Protein AF-A0A840Q2A0-F1 (afdb_monomer_lite)

Secondary structure (DSSP, 8-state):
--HHHHHHHHHHTS-HHHHHHHHHHHHHHHHHHHHH--HHHHHHHHHHHHHHHHTSPP----

Organism: Ureibacillus thermosphaericus (NCBI:txid51173)

pLDDT: mean 83.24, std 10.55, range [40.09, 92.88]

Sequence (62 aa):
MNRIQIVKQKIQYLDEAEAKSILLLIYAKLDSAIHYGDEELIKETATEIFDMYENLPHKMLN

Foldseek 3Di:
DDLVVLLVVQLVPDDPVRNVVLVVVLCVLQVCCVVPHDPVSNVVSVVVSSVVSNPPDRPDDD

Radius of gyration: 13.05 Å; chains: 1; bounding box: 26×18×38 Å

Structure (mmCIF, N/CA/C/O backbone):
data_AF-A0A840Q2A0-F1
#
_entry.id   AF-A0A840Q2A0-F1
#
loop_
_atom_site.group_PDB
_atom_site.id
_atom_site.type_symbol
_atom_site.label_atom_id
_atom_site.label_alt_id
_atom_site.label_comp_id
_atom_site.label_asym_id
_atom_site.label_entity_id
_atom_site.label_seq_id
_atom_site.pdbx_PDB_ins_code
_atom_site.Cartn_x
_atom_site.Cartn_y
_atom_site.Cartn_z
_atom_site.occupancy
_atom_site.B_iso_or_equiv
_atom_site.auth_seq_id
_atom_site.auth_comp_id
_a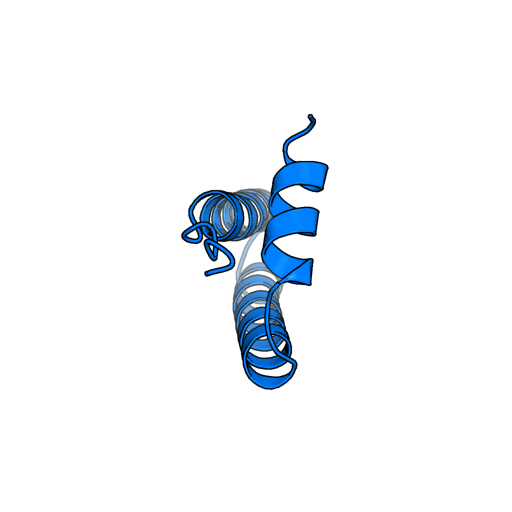tom_site.auth_asym_id
_atom_site.auth_atom_id
_atom_site.pdbx_PDB_model_num
ATOM 1 N N . MET A 1 1 ? 8.114 9.434 15.085 1.00 60.38 1 MET A N 1
ATOM 2 C CA . MET A 1 1 ? 7.663 8.094 14.651 1.00 60.38 1 MET A CA 1
ATOM 3 C C . MET A 1 1 ? 7.915 8.012 13.155 1.00 60.38 1 MET A C 1
ATOM 5 O O . MET A 1 1 ? 7.570 8.973 12.479 1.00 60.38 1 MET A O 1
ATOM 9 N N . ASN A 1 2 ? 8.607 6.989 12.644 1.00 83.06 2 ASN A N 1
ATOM 10 C CA . ASN A 1 2 ? 8.862 6.922 11.197 1.00 83.06 2 ASN A CA 1
ATOM 11 C C . ASN A 1 2 ? 7.570 6.550 10.445 1.00 83.06 2 ASN A C 1
ATOM 13 O O . ASN A 1 2 ? 6.634 6.015 11.045 1.00 83.06 2 ASN A O 1
ATOM 17 N N . ARG A 1 3 ? 7.512 6.832 9.139 1.00 79.00 3 ARG A N 1
ATOM 18 C CA . ARG A 1 3 ? 6.306 6.581 8.335 1.00 79.00 3 ARG A CA 1
ATOM 19 C C . ARG A 1 3 ? 5.849 5.114 8.434 1.00 79.00 3 ARG A C 1
ATOM 21 O O . ARG A 1 3 ? 4.661 4.841 8.577 1.00 79.00 3 ARG A O 1
ATOM 28 N N . I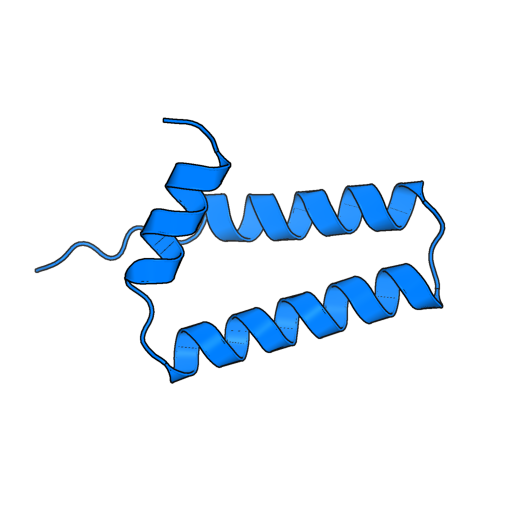LE A 1 4 ? 6.793 4.167 8.445 1.00 80.94 4 ILE A N 1
ATOM 29 C CA . ILE A 1 4 ? 6.518 2.721 8.564 1.00 80.94 4 ILE A CA 1
ATOM 30 C C . ILE A 1 4 ? 5.779 2.394 9.872 1.00 80.94 4 ILE A C 1
ATOM 32 O O . ILE A 1 4 ? 4.850 1.591 9.879 1.00 80.94 4 ILE A O 1
ATOM 36 N N . GLN A 1 5 ? 6.155 3.021 10.987 1.00 82.88 5 GLN A N 1
ATOM 37 C CA . GLN A 1 5 ? 5.512 2.820 12.286 1.00 82.88 5 GLN A CA 1
ATOM 38 C C . GLN A 1 5 ? 4.074 3.358 12.316 1.00 82.88 5 GLN A C 1
ATOM 40 O O . GLN A 1 5 ? 3.220 2.731 12.937 1.00 82.88 5 GLN A O 1
ATOM 45 N N . ILE A 1 6 ? 3.795 4.473 11.630 1.00 82.12 6 ILE A N 1
ATOM 46 C CA . ILE A 1 6 ? 2.437 5.035 11.502 1.00 82.12 6 ILE A CA 1
ATOM 47 C C . ILE A 1 6 ? 1.534 4.063 10.742 1.00 82.12 6 ILE A C 1
ATOM 49 O O . ILE A 1 6 ? 0.466 3.694 11.232 1.00 82.12 6 ILE A O 1
ATOM 53 N N . VAL A 1 7 ? 1.993 3.598 9.579 1.00 81.25 7 VAL A N 1
ATOM 54 C CA . VAL A 1 7 ? 1.270 2.613 8.763 1.00 81.25 7 VAL A CA 1
ATOM 55 C C . VAL A 1 7 ? 1.049 1.317 9.545 1.00 81.25 7 VAL A C 1
ATOM 57 O O . VAL A 1 7 ? -0.071 0.811 9.600 1.00 81.25 7 VAL A O 1
ATOM 60 N N . LYS A 1 8 ? 2.084 0.823 10.239 1.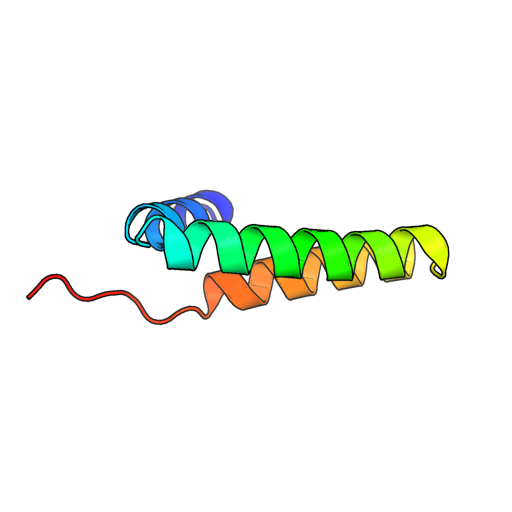00 82.75 8 LYS A N 1
ATOM 61 C CA . LYS A 1 8 ? 1.989 -0.377 11.079 1.00 82.75 8 LYS A CA 1
ATOM 62 C C . LYS A 1 8 ? 0.910 -0.246 12.155 1.00 82.75 8 LYS A C 1
ATOM 64 O O . LYS A 1 8 ? 0.122 -1.171 12.314 1.00 82.75 8 LYS A O 1
ATOM 69 N N . GLN A 1 9 ? 0.855 0.879 12.869 1.00 83.62 9 GLN A N 1
ATOM 70 C CA . GLN A 1 9 ? -0.176 1.098 13.887 1.00 83.62 9 GLN A CA 1
ATOM 71 C C . GLN A 1 9 ? -1.580 1.100 13.282 1.00 83.62 9 GLN A C 1
ATOM 73 O O . GLN A 1 9 ? -2.469 0.469 13.836 1.00 83.62 9 GLN A O 1
ATOM 78 N N . LYS A 1 10 ? -1.786 1.746 12.128 1.00 81.31 10 LYS A N 1
ATOM 79 C CA . LYS A 1 10 ? -3.099 1.774 11.461 1.00 81.31 10 LYS A CA 1
ATOM 80 C C . LYS A 1 10 ? -3.575 0.380 11.054 1.00 81.31 10 LYS A C 1
ATOM 82 O O . LYS A 1 10 ? -4.731 0.047 11.290 1.00 81.31 10 LYS A O 1
ATOM 87 N N . ILE A 1 11 ? -2.676 -0.444 10.515 1.00 81.00 11 ILE A N 1
ATOM 88 C CA . ILE A 1 11 ? -2.984 -1.826 10.121 1.00 81.00 11 ILE A CA 1
ATOM 89 C C . ILE A 1 11 ? -3.326 -2.694 11.338 1.00 81.00 11 ILE A C 1
ATOM 91 O O . ILE A 1 11 ? -4.211 -3.537 11.251 1.00 81.00 11 ILE A O 1
ATOM 95 N N . GLN A 1 12 ? -2.668 -2.481 12.483 1.00 83.56 12 GLN A N 1
ATOM 96 C CA . GLN A 1 12 ? -2.920 -3.252 13.709 1.00 83.56 12 GLN A CA 1
ATOM 97 C C . GLN A 1 12 ? -4.340 -3.085 14.275 1.00 83.56 12 GLN A C 1
ATOM 99 O O . GLN A 1 12 ? -4.762 -3.925 15.064 1.00 83.56 12 GLN A O 1
ATOM 104 N N . TYR A 1 13 ? -5.068 -2.035 13.884 1.00 83.81 13 TYR A N 1
ATOM 105 C CA . TYR A 1 13 ? -6.458 -1.801 14.296 1.00 83.81 13 TYR A CA 1
ATOM 106 C C . TYR A 1 13 ? -7.496 -2.296 13.277 1.00 83.81 13 TYR A C 1
ATOM 108 O O . TYR A 1 13 ? -8.700 -2.108 13.478 1.00 83.81 13 TYR A O 1
ATOM 116 N N . LEU A 1 14 ? -7.059 -2.892 12.168 1.00 84.44 14 LEU A N 1
ATOM 117 C CA . LEU A 1 14 ? -7.962 -3.513 11.207 1.00 84.44 14 LEU A CA 1
ATOM 118 C C . LEU A 1 14 ? -8.444 -4.863 11.735 1.00 84.44 14 LEU A C 1
ATOM 120 O O . LEU A 1 14 ? -7.685 -5.597 12.371 1.00 84.44 14 LEU A O 1
ATOM 124 N N . ASP A 1 15 ? -9.699 -5.196 11.454 1.00 89.06 15 ASP A N 1
ATOM 125 C CA . ASP A 1 15 ? -10.169 -6.563 11.624 1.00 89.06 15 ASP A CA 1
ATOM 126 C C . ASP A 1 15 ? -9.573 -7.484 10.545 1.00 89.06 15 ASP A C 1
ATOM 128 O O . ASP A 1 15 ? -8.919 -7.056 9.588 1.00 89.06 15 ASP A O 1
ATOM 132 N N . GLU A 1 16 ? -9.761 -8.791 10.718 1.00 86.88 16 GLU A N 1
ATOM 133 C CA . GLU A 1 16 ? -9.170 -9.787 9.827 1.00 86.88 16 GLU A CA 1
ATOM 134 C C . GLU A 1 16 ? -9.659 -9.652 8.373 1.00 86.88 16 GLU A C 1
ATOM 136 O O . GLU A 1 16 ? -8.881 -9.868 7.439 1.00 86.88 16 GLU A O 1
ATOM 141 N N . ALA A 1 17 ? -10.928 -9.291 8.159 1.00 89.00 17 ALA A N 1
ATOM 142 C CA . ALA A 1 17 ? -11.502 -9.155 6.824 1.00 89.00 17 ALA A CA 1
ATOM 143 C C . ALA A 1 17 ? -10.972 -7.899 6.117 1.00 89.00 17 ALA A C 1
ATOM 145 O O . ALA A 1 17 ? -10.589 -7.961 4.943 1.00 89.00 17 ALA A O 1
ATOM 146 N N . GLU A 1 18 ? -10.883 -6.783 6.838 1.00 86.38 18 GLU A N 1
ATOM 147 C CA . GLU A 1 18 ? -10.271 -5.540 6.373 1.00 86.38 18 GLU A CA 1
ATOM 148 C C . GLU A 1 18 ? -8.792 -5.756 6.017 1.00 86.38 18 GLU A C 1
ATOM 150 O O . GLU A 1 18 ? -8.359 -5.404 4.917 1.00 86.38 18 GLU A O 1
ATOM 155 N N . ALA A 1 19 ? -8.022 -6.405 6.897 1.00 85.50 19 ALA A N 1
ATOM 156 C CA . ALA A 1 19 ? -6.604 -6.671 6.671 1.00 85.50 19 ALA A CA 1
ATOM 157 C C . ALA A 1 19 ? -6.369 -7.555 5.432 1.00 85.50 19 ALA A C 1
ATOM 159 O O . ALA A 1 19 ? -5.510 -7.244 4.602 1.00 85.50 19 ALA A O 1
ATOM 160 N N . LYS A 1 20 ? -7.161 -8.625 5.267 1.00 86.62 20 LYS A N 1
ATOM 161 C CA . LYS A 1 20 ? -7.100 -9.504 4.086 1.00 86.62 20 LYS A CA 1
ATOM 162 C C . LYS A 1 20 ? -7.454 -8.767 2.798 1.00 86.62 20 LYS A C 1
ATOM 164 O O . LYS A 1 20 ? -6.777 -8.951 1.788 1.00 86.62 20 LYS A O 1
ATOM 169 N N . SER A 1 21 ? -8.484 -7.923 2.837 1.00 86.31 21 SER A N 1
ATOM 170 C CA . SER A 1 21 ? -8.920 -7.149 1.670 1.00 86.31 21 SER A CA 1
ATOM 171 C C . SER A 1 21 ? -7.833 -6.182 1.209 1.00 86.31 21 SER A C 1
ATOM 173 O O . SER A 1 21 ? -7.533 -6.107 0.019 1.00 86.31 21 SER A O 1
ATOM 175 N N . ILE A 1 22 ? -7.180 -5.491 2.146 1.00 84.56 22 ILE A N 1
ATOM 176 C CA . ILE A 1 22 ? -6.088 -4.578 1.806 1.00 84.56 22 ILE A CA 1
ATOM 177 C C . ILE A 1 22 ? -4.870 -5.336 1.265 1.00 84.56 22 ILE A C 1
ATOM 179 O O . ILE A 1 22 ? -4.278 -4.902 0.276 1.00 84.56 22 ILE A O 1
ATOM 183 N N . LEU A 1 23 ? -4.511 -6.480 1.858 1.00 86.62 23 LEU A N 1
ATOM 184 C CA . LEU A 1 23 ? -3.408 -7.302 1.353 1.00 86.62 23 LEU A CA 1
ATOM 185 C C . LEU A 1 23 ? -3.649 -7.735 -0.102 1.00 86.62 23 LEU A C 1
ATOM 187 O O . LEU A 1 23 ? -2.730 -7.683 -0.919 1.00 86.62 23 LEU A O 1
ATOM 191 N N . LEU A 1 24 ? -4.888 -8.107 -0.434 1.00 89.00 24 LEU A N 1
ATOM 192 C CA . LEU A 1 24 ? -5.274 -8.481 -1.793 1.00 89.00 24 LEU A CA 1
ATOM 193 C C . LEU A 1 24 ? -5.143 -7.307 -2.776 1.00 89.00 24 LEU A C 1
ATOM 195 O O . LEU A 1 24 ? -4.624 -7.489 -3.875 1.00 89.00 24 LEU A O 1
ATOM 199 N N . LEU A 1 25 ? -5.566 -6.102 -2.379 1.00 86.44 25 LEU A N 1
ATOM 200 C CA . LEU A 1 25 ? -5.445 -4.897 -3.210 1.00 86.44 25 LEU A CA 1
ATOM 201 C C . LEU A 1 25 ? -3.982 -4.535 -3.494 1.00 86.44 25 LEU A C 1
ATOM 203 O O . LEU A 1 25 ? -3.640 -4.172 -4.618 1.00 86.44 25 LEU A O 1
ATOM 207 N N . ILE A 1 26 ? -3.114 -4.667 -2.489 1.00 88.50 26 ILE A N 1
ATOM 208 C CA . ILE A 1 26 ? -1.670 -4.427 -2.623 1.00 88.50 26 ILE A CA 1
ATOM 209 C C . ILE A 1 26 ? -1.047 -5.420 -3.577 1.00 88.50 26 ILE A C 1
ATOM 211 O O . ILE A 1 26 ? -0.300 -5.026 -4.469 1.00 88.50 26 ILE A O 1
ATOM 215 N N . TYR A 1 27 ? -1.373 -6.697 -3.393 1.00 88.38 27 TYR A N 1
ATOM 216 C CA . TYR A 1 27 ? -0.889 -7.746 -4.266 1.00 88.38 27 TYR A CA 1
ATOM 217 C C . TYR A 1 27 ? -1.303 -7.481 -5.716 1.00 88.38 27 TYR A C 1
ATOM 219 O O . TYR A 1 27 ? -0.441 -7.468 -6.584 1.00 88.38 27 TYR A O 1
ATOM 227 N N . ALA A 1 28 ? -2.578 -7.173 -5.972 1.00 89.06 28 ALA A N 1
ATOM 228 C CA . ALA A 1 28 ? -3.064 -6.888 -7.322 1.00 89.06 28 ALA A CA 1
ATOM 229 C C . ALA A 1 28 ? -2.377 -5.666 -7.962 1.00 89.06 28 ALA A C 1
ATOM 231 O O . ALA A 1 28 ? -2.015 -5.708 -9.138 1.00 89.06 28 ALA A O 1
ATOM 232 N N . LYS A 1 29 ? -2.159 -4.585 -7.195 1.00 88.38 29 LYS A N 1
ATOM 233 C CA . LYS A 1 29 ? -1.441 -3.395 -7.683 1.00 88.38 29 LYS A CA 1
ATOM 234 C C . LYS A 1 29 ? 0.020 -3.701 -8.018 1.00 88.38 29 LYS A C 1
ATOM 236 O O . LYS A 1 29 ? 0.491 -3.311 -9.083 1.00 88.38 29 LYS A O 1
ATOM 241 N N . LEU A 1 30 ? 0.726 -4.395 -7.125 1.00 89.75 30 LEU A N 1
ATOM 242 C CA . LEU A 1 30 ? 2.128 -4.755 -7.338 1.00 89.75 30 LEU A CA 1
ATOM 243 C C . LEU A 1 30 ? 2.289 -5.755 -8.479 1.00 89.75 30 LEU A C 1
ATOM 245 O O . LEU A 1 30 ? 3.195 -5.586 -9.283 1.00 89.75 30 LEU A O 1
ATOM 249 N N . ASP A 1 31 ? 1.412 -6.753 -8.579 1.00 91.06 31 ASP A N 1
ATOM 250 C CA . ASP A 1 31 ? 1.425 -7.731 -9.668 1.00 91.06 31 ASP A CA 1
ATOM 251 C C . ASP A 1 31 ? 1.277 -7.030 -11.020 1.00 91.06 31 ASP A C 1
ATOM 253 O O . ASP A 1 31 ? 2.119 -7.204 -11.895 1.00 91.06 31 ASP A O 1
ATOM 257 N N . SER A 1 32 ? 0.307 -6.119 -11.152 1.00 88.88 32 SER A N 1
ATOM 258 C CA . SER A 1 32 ? 0.149 -5.315 -12.367 1.00 88.88 32 SER A CA 1
ATOM 259 C C . SER A 1 32 ? 1.394 -4.476 -12.684 1.00 88.88 32 SER A C 1
ATOM 261 O O . SER A 1 32 ? 1.823 -4.430 -13.835 1.00 88.88 32 SER A O 1
ATOM 263 N N . ALA A 1 33 ? 1.991 -3.813 -11.690 1.00 90.88 33 ALA A N 1
ATOM 264 C CA . ALA A 1 33 ? 3.184 -2.992 -11.905 1.00 90.88 33 ALA A CA 1
ATOM 265 C C . ALA A 1 33 ? 4.419 -3.832 -12.267 1.00 90.88 33 ALA A C 1
ATOM 267 O O . ALA A 1 33 ? 5.200 -3.431 -13.120 1.00 90.88 33 ALA A O 1
ATOM 268 N N . ILE A 1 34 ? 4.583 -5.011 -11.665 1.00 90.69 34 ILE A N 1
ATOM 269 C CA . ILE A 1 34 ? 5.690 -5.932 -11.954 1.00 90.69 34 ILE A CA 1
ATOM 270 C C . ILE A 1 34 ? 5.524 -6.573 -13.335 1.00 90.69 34 ILE A C 1
ATOM 272 O O . ILE A 1 34 ? 6.511 -6.780 -14.036 1.00 90.69 34 ILE A O 1
ATOM 276 N N . HIS A 1 35 ? 4.293 -6.909 -13.725 1.00 91.25 35 HIS A N 1
ATOM 277 C CA . HIS A 1 35 ? 4.032 -7.624 -14.972 1.00 91.25 35 HIS A CA 1
ATOM 278 C C . HIS A 1 35 ? 4.073 -6.713 -16.204 1.00 91.25 35 HIS A C 1
ATOM 280 O O . HIS A 1 35 ? 4.472 -7.159 -17.279 1.00 91.25 35 HIS A O 1
ATOM 286 N N . TYR A 1 36 ? 3.654 -5.451 -16.058 1.00 88.25 36 TYR A N 1
ATOM 287 C CA . TYR A 1 36 ? 3.505 -4.510 -17.177 1.00 88.25 36 TYR A CA 1
ATOM 288 C C . TYR A 1 36 ? 4.429 -3.286 -17.107 1.00 88.25 36 TYR A C 1
ATOM 290 O O . TYR A 1 36 ? 4.507 -2.540 -18.082 1.00 88.25 36 TYR A O 1
ATOM 298 N N . GLY A 1 37 ? 5.090 -3.051 -15.973 1.00 85.56 37 GLY A N 1
ATOM 299 C CA . GLY A 1 37 ? 5.875 -1.849 -15.702 1.00 85.56 37 GLY A CA 1
ATOM 300 C C . GLY A 1 37 ? 7.383 -2.040 -15.730 1.00 85.56 37 GLY A C 1
ATOM 301 O O . GLY A 1 37 ? 7.904 -3.150 -15.827 1.00 85.56 37 GLY A O 1
ATOM 302 N N . ASP A 1 38 ? 8.082 -0.918 -15.602 1.00 89.62 38 ASP A N 1
ATOM 303 C CA . ASP A 1 38 ? 9.514 -0.854 -15.341 1.00 89.62 38 ASP A CA 1
ATOM 304 C C . ASP A 1 38 ? 9.801 -0.542 -13.859 1.00 89.62 38 ASP A C 1
ATOM 306 O O . ASP A 1 38 ? 8.905 -0.461 -13.014 1.00 89.62 38 ASP A O 1
ATOM 310 N N . GLU A 1 39 ? 11.082 -0.396 -13.514 1.00 90.00 39 GLU A N 1
ATOM 311 C CA . GLU A 1 39 ? 11.507 -0.119 -12.138 1.00 90.00 39 GLU A CA 1
ATOM 312 C C . GLU A 1 39 ? 10.919 1.193 -11.582 1.00 90.00 39 GLU A C 1
ATOM 314 O O . GLU A 1 39 ? 10.669 1.291 -10.377 1.00 90.00 39 GLU A O 1
ATOM 319 N N . GLU A 1 40 ? 10.694 2.194 -12.436 1.00 92.75 40 GLU A N 1
ATOM 320 C CA . GLU A 1 40 ? 10.105 3.476 -12.046 1.00 92.75 40 GLU A CA 1
ATOM 321 C C . GLU A 1 40 ? 8.631 3.292 -11.679 1.00 92.75 40 GLU A C 1
ATOM 323 O O . GLU A 1 40 ? 8.241 3.640 -10.560 1.00 92.75 40 GLU A O 1
ATOM 328 N N . LEU A 1 41 ? 7.855 2.604 -12.523 1.00 90.81 41 LEU A N 1
ATOM 329 C CA . LEU A 1 41 ? 6.449 2.312 -12.237 1.00 90.81 41 LEU A CA 1
ATOM 330 C C . LEU A 1 41 ? 6.273 1.466 -10.966 1.00 90.81 41 LEU A C 1
ATOM 332 O O . LEU A 1 41 ? 5.332 1.675 -10.194 1.00 90.81 41 LEU A O 1
ATOM 336 N N . ILE A 1 42 ? 7.189 0.528 -10.701 1.00 91.00 42 ILE A N 1
ATOM 337 C CA . ILE A 1 42 ? 7.180 -0.268 -9.464 1.00 91.00 42 ILE A CA 1
ATOM 338 C C . ILE A 1 42 ? 7.407 0.629 -8.236 1.00 91.00 42 ILE A C 1
ATOM 340 O O . ILE A 1 42 ? 6.709 0.479 -7.228 1.00 91.00 42 ILE A O 1
ATOM 344 N N . LYS A 1 43 ? 8.355 1.575 -8.302 1.00 91.38 43 LYS A N 1
ATOM 345 C CA . LYS A 1 43 ? 8.639 2.523 -7.207 1.00 91.38 43 LYS A CA 1
ATOM 346 C C . LYS A 1 43 ? 7.477 3.481 -6.959 1.00 91.38 43 LYS A C 1
ATOM 348 O O . LYS A 1 43 ? 7.131 3.722 -5.798 1.00 91.38 43 LYS A O 1
ATOM 353 N N . GLU A 1 44 ? 6.865 3.996 -8.019 1.00 92.88 44 GLU A N 1
ATOM 354 C CA . GLU A 1 44 ? 5.670 4.839 -7.932 1.00 92.88 44 GLU A CA 1
ATOM 355 C C . GLU A 1 44 ? 4.512 4.070 -7.297 1.00 92.88 44 GLU A C 1
ATOM 357 O O . GLU A 1 44 ? 3.950 4.515 -6.297 1.00 92.88 44 GLU A O 1
ATOM 362 N N . THR A 1 45 ? 4.240 2.853 -7.775 1.00 91.62 45 THR A N 1
ATOM 363 C CA . THR A 1 45 ? 3.180 1.988 -7.233 1.00 91.62 45 THR A CA 1
ATOM 364 C C . THR A 1 45 ? 3.400 1.681 -5.751 1.00 91.62 45 T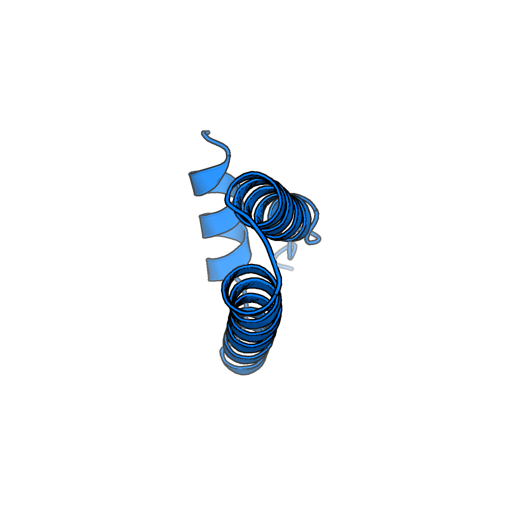HR A C 1
ATOM 366 O O . THR A 1 45 ? 2.464 1.744 -4.951 1.00 91.62 45 THR A O 1
ATOM 369 N N . ALA A 1 46 ? 4.638 1.377 -5.349 1.00 88.06 46 ALA A N 1
ATOM 370 C CA . ALA A 1 46 ? 4.977 1.154 -3.946 1.00 88.06 46 ALA A CA 1
ATOM 371 C C . ALA A 1 46 ? 4.753 2.412 -3.086 1.00 88.06 46 ALA A C 1
ATOM 373 O O . ALA A 1 46 ? 4.282 2.304 -1.951 1.00 88.06 46 ALA A O 1
ATOM 374 N N . THR A 1 47 ? 5.051 3.594 -3.631 1.00 89.94 47 THR A N 1
ATOM 375 C CA . THR A 1 47 ? 4.829 4.884 -2.963 1.00 89.94 47 THR A CA 1
ATOM 376 C C . THR A 1 47 ? 3.338 5.174 -2.812 1.00 89.94 47 THR A C 1
ATOM 378 O O . THR A 1 47 ? 2.894 5.482 -1.710 1.00 89.94 47 THR A O 1
ATOM 381 N N . GLU A 1 48 ? 2.540 4.965 -3.860 1.00 90.06 48 GLU A N 1
ATOM 382 C CA . GLU A 1 48 ? 1.084 5.119 -3.799 1.00 90.06 48 GLU A CA 1
ATOM 383 C C . GLU A 1 48 ? 0.447 4.208 -2.748 1.00 90.06 48 GLU A C 1
ATOM 385 O O . GLU A 1 48 ? -0.404 4.648 -1.977 1.00 90.06 48 GLU A O 1
ATOM 390 N N . ILE A 1 49 ? 0.849 2.931 -2.707 1.00 88.81 49 ILE A N 1
ATOM 391 C CA . ILE A 1 49 ? 0.368 1.971 -1.705 1.00 88.81 49 ILE A CA 1
ATOM 392 C C . ILE A 1 49 ? 0.676 2.487 -0.301 1.00 88.81 49 ILE A C 1
ATOM 394 O O . ILE A 1 49 ? -0.173 2.437 0.594 1.00 88.81 49 ILE A O 1
ATOM 398 N N . PHE A 1 50 ? 1.893 2.988 -0.112 1.00 85.00 50 PHE A N 1
ATOM 399 C CA . PHE A 1 50 ? 2.338 3.517 1.161 1.00 85.00 50 PHE A CA 1
ATOM 400 C C . PHE A 1 50 ? 1.528 4.755 1.583 1.00 85.00 50 PHE A C 1
ATOM 402 O O . PHE A 1 50 ? 1.037 4.818 2.714 1.00 85.00 50 PHE A O 1
ATOM 409 N N . ASP A 1 51 ? 1.327 5.701 0.669 1.00 86.31 51 ASP A N 1
ATOM 410 C CA . ASP A 1 51 ? 0.551 6.919 0.904 1.00 86.31 51 ASP A CA 1
ATOM 411 C C . ASP A 1 51 ? -0.926 6.598 1.187 1.00 86.31 51 ASP A C 1
ATOM 413 O O . ASP A 1 51 ? -1.561 7.236 2.030 1.00 86.31 51 ASP A O 1
ATOM 417 N N . MET A 1 52 ? -1.479 5.562 0.550 1.00 83.88 52 MET A N 1
ATOM 418 C CA . MET A 1 52 ? -2.847 5.099 0.798 1.00 83.88 52 MET A CA 1
ATOM 419 C C . MET A 1 52 ? -3.034 4.664 2.258 1.00 83.88 52 MET A C 1
ATOM 421 O O . MET A 1 52 ? -4.019 5.031 2.900 1.00 83.88 52 MET A O 1
ATOM 425 N N . TYR A 1 53 ? -2.060 3.939 2.815 1.00 79.38 53 TYR A N 1
ATOM 426 C CA . TYR A 1 53 ? -2.058 3.566 4.229 1.00 79.38 53 TYR A CA 1
ATOM 427 C C . TYR A 1 53 ? -1.854 4.749 5.167 1.00 79.38 53 TYR A C 1
ATOM 429 O O . TYR A 1 53 ? -2.506 4.836 6.213 1.00 79.38 53 TYR A O 1
ATOM 437 N N . GLU A 1 54 ? -0.940 5.654 4.820 1.00 79.25 54 GLU A N 1
ATOM 438 C CA . GLU A 1 54 ? -0.691 6.861 5.604 1.00 79.25 54 GLU A CA 1
ATOM 439 C C . GLU A 1 54 ? -1.950 7.729 5.707 1.00 79.25 54 GLU A C 1
ATOM 441 O O . GLU A 1 54 ? -2.174 8.343 6.749 1.00 79.25 54 GLU A O 1
ATOM 446 N N . ASN A 1 55 ? -2.830 7.683 4.708 1.00 82.19 55 ASN A N 1
ATOM 447 C CA . ASN A 1 55 ? -4.084 8.431 4.675 1.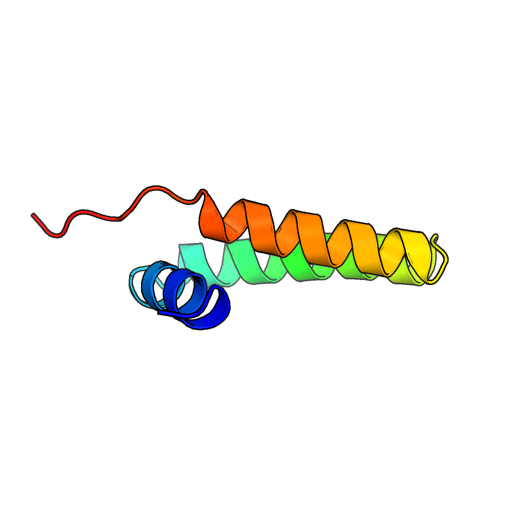00 82.19 55 ASN A CA 1
ATOM 448 C C . ASN A 1 55 ? -5.307 7.679 5.220 1.00 82.19 55 ASN A C 1
ATOM 450 O O . ASN A 1 55 ? -6.379 8.277 5.318 1.00 82.19 55 ASN A O 1
ATOM 454 N N . LEU A 1 56 ? -5.183 6.407 5.626 1.00 77.06 56 LEU A N 1
ATOM 455 C CA . LEU A 1 56 ? -6.304 5.706 6.261 1.00 77.06 56 LEU A CA 1
ATOM 456 C C . LEU A 1 56 ? -6.767 6.476 7.507 1.00 77.06 56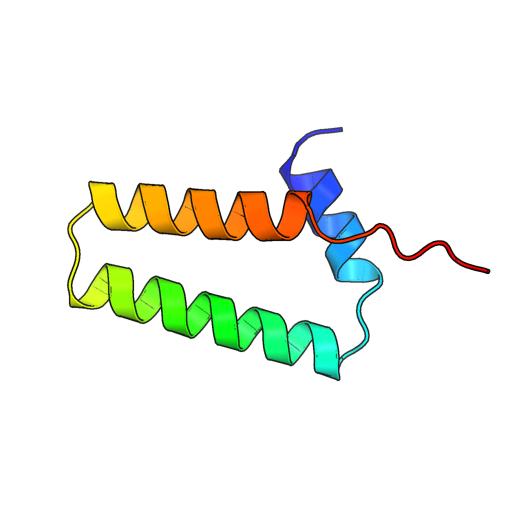 LEU A C 1
ATOM 458 O O . LEU A 1 56 ? -5.920 6.906 8.303 1.00 77.06 56 LEU A O 1
ATOM 462 N N . PRO A 1 57 ? -8.083 6.648 7.715 1.00 73.88 57 PRO A N 1
ATOM 463 C CA . PRO A 1 57 ? -8.586 7.314 8.902 1.00 73.88 57 PRO A CA 1
ATOM 464 C C . PRO A 1 57 ? -8.088 6.577 10.145 1.00 73.88 57 PRO A C 1
ATOM 466 O O . PRO A 1 57 ? -8.072 5.346 10.200 1.00 73.88 57 PRO A O 1
ATOM 469 N N . HIS A 1 58 ? -7.653 7.330 11.153 1.00 68.94 58 HIS A N 1
ATOM 470 C CA . HIS A 1 58 ? -7.381 6.727 12.448 1.00 68.94 58 HIS A CA 1
ATOM 471 C C . HIS A 1 58 ? -8.694 6.144 12.968 1.00 68.94 58 HIS A C 1
ATOM 473 O O . HIS A 1 58 ? -9.647 6.891 13.189 1.00 68.94 58 HIS A O 1
ATOM 479 N N . LYS A 1 59 ? -8.752 4.821 13.168 1.00 64.19 59 LYS A N 1
ATOM 480 C CA . LYS A 1 59 ? -9.799 4.235 14.004 1.00 64.19 59 LYS A CA 1
ATOM 481 C C . LYS A 1 59 ? -9.619 4.830 15.397 1.00 64.19 59 LYS A C 1
ATOM 483 O O . LYS A 1 59 ? -8.685 4.476 16.113 1.00 64.19 59 LYS A O 1
ATOM 488 N N . MET A 1 60 ? -10.456 5.807 15.738 1.00 48.44 60 MET A N 1
ATOM 489 C CA . MET A 1 60 ? -10.578 6.264 17.112 1.00 48.44 60 MET A CA 1
ATOM 490 C C . MET A 1 60 ? -11.256 5.128 17.873 1.00 48.44 60 MET A C 1
ATOM 492 O O . MET A 1 60 ? -12.383 4.756 17.553 1.00 48.44 60 MET A O 1
ATOM 496 N N . LEU A 1 61 ? -10.525 4.521 18.808 1.00 48.16 61 LEU A N 1
ATOM 497 C CA . LEU A 1 61 ? -11.118 3.654 19.819 1.00 48.16 61 LEU A CA 1
ATOM 498 C C . LEU A 1 61 ? -12.121 4.518 20.595 1.00 48.16 61 LEU A C 1
ATOM 500 O O . LEU A 1 61 ? -11.702 5.419 21.321 1.00 48.16 61 LEU A O 1
ATOM 504 N N . ASN A 1 62 ? -13.414 4.283 20.371 1.00 40.09 62 ASN A N 1
ATOM 505 C CA . ASN A 1 62 ? -14.464 4.685 21.304 1.00 40.09 62 ASN A CA 1
ATOM 506 C C . ASN A 1 62 ? -14.536 3.660 22.433 1.00 40.09 62 ASN A C 1
ATOM 508 O O . ASN A 1 62 ? -14.463 2.450 22.112 1.00 40.09 62 ASN A O 1
#